Protein AF-A0AAU7AW78-F1 (afdb_monomer_lite)

pLDDT: mean 85.45, std 14.8, range [37.28, 98.5]

Organism: NCBI:txid2997339

Structure (mmCIF, N/CA/C/O backbone):
data_AF-A0AAU7AW78-F1
#
_entry.id   AF-A0AAU7AW78-F1
#
loop_
_atom_site.group_PDB
_atom_site.id
_atom_site.type_symbol
_atom_site.label_atom_id
_atom_site.label_alt_id
_atom_site.label_comp_id
_atom_site.label_asym_id
_atom_site.label_entity_id
_atom_site.label_seq_id
_atom_site.pdbx_PDB_ins_code
_atom_site.Cartn_x
_atom_site.Cartn_y
_atom_site.Cartn_z
_atom_site.occupancy
_atom_site.B_iso_or_equiv
_atom_site.auth_seq_id
_atom_site.auth_comp_id
_atom_site.auth_asym_id
_atom_site.auth_atom_id
_atom_site.pdbx_PDB_model_num
ATOM 1 N N . MET A 1 1 ? -7.452 -19.441 7.544 1.00 42.31 1 MET A N 1
ATOM 2 C CA . MET A 1 1 ? -8.080 -18.192 8.024 1.00 42.31 1 MET A CA 1
ATOM 3 C C . MET A 1 1 ? -9.048 -17.689 6.955 1.00 42.31 1 MET A C 1
ATOM 5 O O . MET A 1 1 ? -8.634 -17.527 5.812 1.00 42.31 1 MET A O 1
ATOM 9 N N . ASN A 1 2 ? -10.342 -17.595 7.279 1.00 48.91 2 ASN A N 1
ATOM 10 C CA . ASN A 1 2 ? -11.398 -17.171 6.352 1.00 48.91 2 ASN A CA 1
ATOM 11 C C . ASN A 1 2 ? -11.206 -15.697 5.980 1.00 48.91 2 ASN A C 1
ATOM 13 O O . ASN A 1 2 ? -11.026 -14.868 6.866 1.00 48.91 2 ASN A O 1
ATOM 17 N N . THR A 1 3 ? -11.246 -15.381 4.687 1.00 55.22 3 THR A N 1
ATOM 18 C CA . THR A 1 3 ? -11.257 -14.008 4.171 1.00 55.22 3 THR A CA 1
ATOM 19 C C . THR A 1 3 ? -12.354 -13.220 4.894 1.00 55.22 3 THR A C 1
ATOM 21 O O . THR A 1 3 ? -13.515 -13.640 4.868 1.00 55.22 3 THR A O 1
ATOM 24 N N . ASP A 1 4 ? -11.973 -12.137 5.579 1.00 63.66 4 ASP A N 1
ATOM 25 C CA . ASP A 1 4 ? -12.871 -11.286 6.368 1.00 63.66 4 ASP A CA 1
ATOM 26 C C . ASP A 1 4 ? -14.101 -10.871 5.535 1.00 63.66 4 ASP A C 1
ATOM 28 O O . ASP A 1 4 ? -13.994 -10.604 4.332 1.00 63.66 4 ASP A O 1
ATOM 32 N N . ARG A 1 5 ? -15.289 -10.832 6.154 1.00 69.12 5 ARG A N 1
ATOM 33 C CA . ARG A 1 5 ? -16.553 -10.459 5.494 1.00 69.12 5 ARG A CA 1
ATOM 34 C C . ARG A 1 5 ? -16.451 -9.104 4.784 1.00 69.12 5 ARG A C 1
ATOM 36 O O . ARG A 1 5 ? -17.052 -8.929 3.725 1.00 69.12 5 ARG A O 1
ATOM 43 N N . VAL A 1 6 ? -15.674 -8.172 5.332 1.00 66.44 6 VAL A N 1
ATOM 44 C CA . VAL A 1 6 ? -15.442 -6.845 4.751 1.00 66.44 6 VAL A CA 1
ATOM 45 C C . VAL A 1 6 ? -14.633 -6.937 3.453 1.00 66.44 6 VAL A C 1
ATOM 47 O O . VAL A 1 6 ? -14.939 -6.240 2.488 1.00 66.44 6 VAL A O 1
ATOM 50 N N . LEU A 1 7 ? -13.662 -7.849 3.384 1.00 70.19 7 LEU A N 1
ATOM 51 C CA . LEU A 1 7 ? -12.858 -8.080 2.180 1.00 70.19 7 LEU A CA 1
ATOM 52 C C . LEU A 1 7 ? -13.689 -8.717 1.072 1.00 70.19 7 LEU A C 1
ATOM 54 O O . LEU A 1 7 ? -13.556 -8.323 -0.080 1.00 70.19 7 LEU A O 1
ATOM 58 N N . ARG A 1 8 ? -14.595 -9.646 1.408 1.00 67.56 8 ARG A N 1
ATOM 59 C CA . ARG A 1 8 ? -15.506 -10.241 0.414 1.00 67.56 8 ARG A CA 1
ATOM 60 C C . ARG A 1 8 ? -16.315 -9.174 -0.317 1.00 67.56 8 ARG A C 1
ATOM 62 O O . ARG A 1 8 ? -16.344 -9.200 -1.536 1.00 67.56 8 ARG A O 1
ATOM 69 N N . ARG A 1 9 ? -16.888 -8.207 0.412 1.00 70.50 9 ARG A N 1
ATOM 70 C CA . ARG A 1 9 ? -17.647 -7.091 -0.183 1.00 70.50 9 ARG A CA 1
ATOM 71 C C . ARG A 1 9 ? -16.794 -6.237 -1.120 1.00 70.50 9 ARG A C 1
ATOM 73 O O . ARG A 1 9 ? -17.291 -5.760 -2.129 1.00 70.50 9 ARG A O 1
ATOM 80 N N . VAL A 1 10 ? -15.528 -6.013 -0.770 1.00 70.81 10 VAL A N 1
ATOM 81 C CA . VAL A 1 10 ? -14.621 -5.216 -1.604 1.00 70.81 10 VAL A CA 1
ATOM 82 C C . VAL A 1 10 ? -14.186 -5.973 -2.849 1.00 70.81 10 VAL A C 1
ATOM 84 O O . VAL A 1 10 ? -14.021 -5.342 -3.889 1.00 70.81 10 VAL A O 1
ATOM 87 N N . PHE A 1 11 ? -14.011 -7.291 -2.749 1.00 67.38 11 PHE A N 1
ATOM 88 C CA . PHE A 1 11 ? -13.514 -8.075 -3.863 1.00 67.38 11 PHE A CA 1
ATOM 89 C C . PHE A 1 11 ? -14.622 -8.583 -4.795 1.00 67.38 11 PHE A C 1
ATOM 91 O O . PHE A 1 11 ? -14.389 -8.437 -5.979 1.00 67.38 11 PHE A O 1
ATOM 98 N N . PHE A 1 12 ? -15.804 -9.070 -4.358 1.00 59.25 12 PHE A N 1
ATOM 99 C CA . PHE A 1 12 ? -16.929 -9.456 -5.255 1.00 59.25 12 PHE A CA 1
ATOM 100 C C . PHE A 1 12 ? -18.300 -9.626 -4.538 1.00 59.25 12 PHE A C 1
ATOM 102 O O . PHE A 1 12 ? -18.361 -10.203 -3.452 1.00 59.25 12 PHE A O 1
ATOM 109 N N . GLU A 1 13 ? -19.414 -9.250 -5.198 1.00 52.91 13 GLU A N 1
ATOM 110 C CA . GLU A 1 13 ? -20.807 -9.587 -4.795 1.00 52.91 13 GLU A CA 1
ATOM 111 C C . GLU A 1 13 ? -21.384 -10.861 -5.457 1.00 52.91 13 GLU A C 1
ATOM 113 O O . GLU A 1 13 ? -22.353 -11.421 -4.953 1.00 52.91 13 GLU A O 1
ATOM 118 N N . THR A 1 14 ? -20.755 -11.436 -6.488 1.00 49.97 14 THR A N 1
ATOM 119 C CA . THR A 1 14 ? -21.184 -12.723 -7.081 1.00 49.97 14 THR A CA 1
ATOM 120 C C . THR A 1 14 ? -19.977 -13.538 -7.543 1.00 49.97 14 THR A C 1
ATOM 122 O O . THR A 1 14 ? -19.326 -13.164 -8.508 1.00 49.97 14 THR A O 1
ATOM 125 N N . LYS A 1 15 ? -19.708 -14.647 -6.830 1.00 45.88 15 LYS A N 1
ATOM 126 C CA . LYS A 1 15 ? -18.571 -15.591 -6.944 1.00 45.88 15 LYS A CA 1
ATOM 127 C C . LYS A 1 15 ? -17.175 -14.929 -6.929 1.00 45.88 15 LYS A C 1
ATOM 129 O O . LYS A 1 15 ? -16.802 -14.267 -7.889 1.00 45.88 15 LYS A O 1
ATOM 134 N N . PRO A 1 16 ? -16.356 -15.137 -5.877 1.00 50.62 16 PRO A N 1
ATOM 135 C CA . PRO A 1 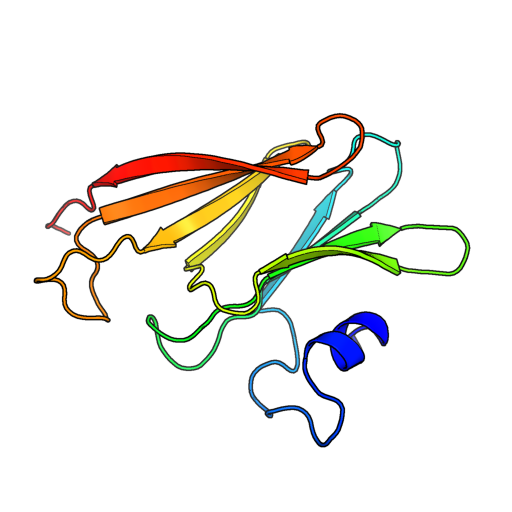16 ? -15.001 -14.598 -5.868 1.00 50.62 16 PRO A CA 1
ATOM 136 C C . PRO A 1 16 ? -14.223 -15.161 -7.058 1.00 50.62 16 PRO A C 1
ATOM 138 O O . PRO A 1 16 ? -14.287 -16.369 -7.301 1.00 50.62 16 PRO A O 1
ATOM 141 N N . SER A 1 17 ? -13.461 -14.327 -7.774 1.00 55.44 17 SER A N 1
ATOM 142 C CA . SER A 1 17 ? -12.408 -14.876 -8.624 1.00 55.44 17 SER A CA 1
ATOM 143 C C . SER A 1 17 ? -11.546 -15.780 -7.735 1.00 55.44 17 SER A C 1
ATOM 145 O O . SER A 1 17 ? -11.155 -15.399 -6.628 1.00 55.44 17 SER A O 1
ATOM 147 N N . ASN A 1 18 ? -11.294 -17.016 -8.172 1.00 62.28 18 ASN A N 1
ATOM 148 C CA . ASN A 1 18 ? -10.562 -18.023 -7.381 1.00 62.28 18 ASN A CA 1
ATOM 149 C C . ASN A 1 18 ? -9.169 -17.535 -6.935 1.00 62.28 18 ASN A C 1
ATOM 151 O O . ASN A 1 18 ? -8.555 -18.090 -6.028 1.00 62.28 18 ASN A O 1
ATOM 155 N N . VAL A 1 19 ? -8.707 -16.482 -7.597 1.00 67.88 19 VAL A N 1
ATOM 156 C CA . VAL A 1 19 ? -7.407 -15.850 -7.522 1.00 67.88 19 VAL A CA 1
ATOM 157 C C . VAL A 1 19 ? -7.167 -15.126 -6.190 1.00 67.88 19 VAL A C 1
ATOM 159 O O . VAL A 1 19 ? -6.153 -15.373 -5.548 1.00 67.88 19 VAL A O 1
ATOM 162 N N . TYR A 1 20 ? -8.090 -14.284 -5.710 1.00 74.56 20 TYR A N 1
ATOM 163 C CA . TYR A 1 20 ? -7.852 -13.424 -4.532 1.00 74.56 20 TYR A CA 1
ATOM 164 C C . TYR A 1 20 ? -8.447 -13.980 -3.231 1.00 74.56 20 TYR A C 1
ATOM 166 O O . TYR A 1 20 ? -8.964 -13.252 -2.381 1.00 74.56 20 TYR A O 1
ATOM 174 N N . ARG A 1 21 ? -8.413 -15.303 -3.049 1.00 71.81 21 ARG A N 1
ATOM 175 C CA . ARG A 1 21 ? -9.065 -15.950 -1.897 1.00 71.81 21 ARG A CA 1
ATOM 176 C C . ARG A 1 21 ? -8.345 -15.683 -0.572 1.00 71.81 21 ARG A C 1
ATOM 178 O O . ARG A 1 21 ? -8.988 -15.674 0.484 1.00 71.81 21 ARG A O 1
ATOM 185 N N . ARG A 1 22 ? -7.023 -15.515 -0.617 1.00 81.31 22 ARG A N 1
ATOM 186 C CA . ARG A 1 22 ? -6.154 -15.304 0.545 1.00 81.31 22 ARG A CA 1
ATOM 187 C C . ARG A 1 22 ? -5.105 -14.239 0.223 1.00 81.31 22 ARG A C 1
ATOM 189 O O . ARG A 1 22 ? -4.642 -14.206 -0.914 1.00 81.31 22 ARG A O 1
ATOM 196 N N . PRO A 1 23 ? -4.739 -13.393 1.196 1.00 88.88 23 PRO A N 1
ATOM 197 C CA . PRO A 1 23 ? -3.623 -12.481 1.014 1.00 88.88 23 PRO A CA 1
ATOM 198 C C . PRO A 1 23 ? -2.317 -13.276 0.884 1.00 88.88 23 PRO A C 1
ATOM 200 O O . PRO A 1 23 ? -2.144 -14.283 1.575 1.00 88.88 23 PRO A O 1
ATOM 203 N N . SER A 1 24 ? -1.412 -12.823 0.018 1.00 91.31 24 SER A N 1
ATOM 204 C CA . SER A 1 24 ? -0.033 -13.323 -0.038 1.00 91.31 24 SER A CA 1
ATOM 205 C C . SER A 1 24 ? 0.824 -12.714 1.073 1.00 91.31 24 SER A C 1
ATOM 207 O O . S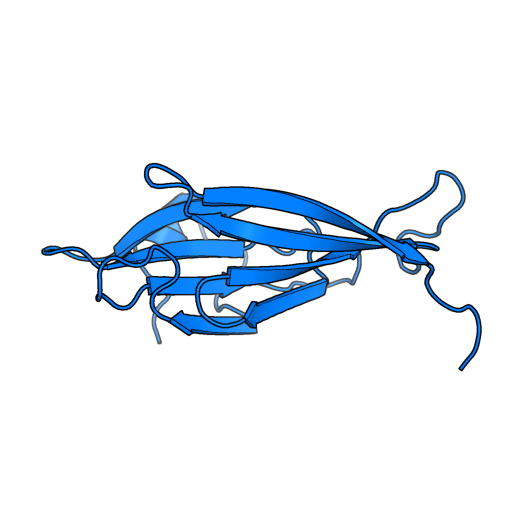ER A 1 24 ? 1.744 -13.361 1.562 1.00 91.31 24 SER A O 1
ATOM 209 N N . THR A 1 25 ? 0.471 -11.512 1.538 1.00 95.06 25 THR A N 1
ATOM 210 C CA . THR A 1 25 ? 1.097 -10.864 2.695 1.00 95.06 25 THR A CA 1
ATOM 211 C C . THR A 1 25 ? 0.033 -10.384 3.676 1.00 95.06 25 THR A C 1
ATOM 213 O O . THR A 1 25 ? -0.942 -9.741 3.285 1.00 95.06 25 THR A O 1
ATOM 216 N N . SER A 1 26 ? 0.231 -10.675 4.962 1.00 95.94 26 SER A N 1
ATOM 217 C CA . SER A 1 26 ? -0.610 -10.196 6.061 1.00 95.94 26 SER A CA 1
ATOM 218 C C . SER A 1 26 ? 0.276 -9.626 7.159 1.00 95.94 26 SER A C 1
ATOM 220 O O . SER A 1 26 ? 1.012 -10.371 7.798 1.00 95.94 26 SER A O 1
ATOM 222 N N . LEU A 1 27 ? 0.170 -8.323 7.396 1.00 97.56 27 LEU A N 1
AT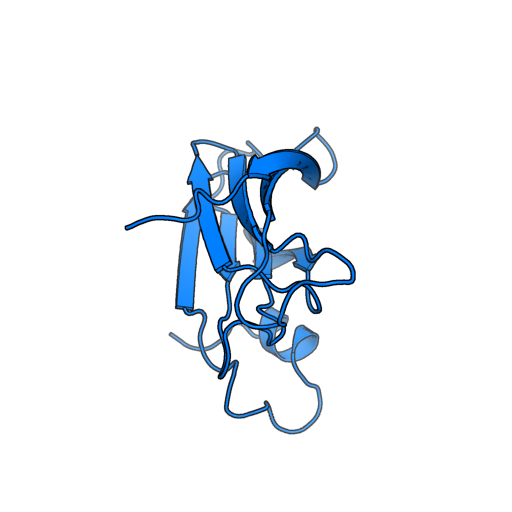OM 223 C CA . LEU A 1 27 ? 0.909 -7.601 8.426 1.00 97.56 27 LEU A CA 1
ATOM 224 C C . LEU A 1 27 ? -0.044 -7.184 9.543 1.00 97.56 27 LEU A C 1
ATOM 226 O O . LEU A 1 27 ? -1.189 -6.814 9.276 1.00 97.56 27 LEU A O 1
ATOM 230 N N . CYS A 1 28 ? 0.449 -7.213 10.775 1.00 96.38 28 CYS A N 1
ATOM 231 C CA . CYS A 1 28 ? -0.236 -6.690 11.951 1.00 96.38 28 CYS A CA 1
ATOM 232 C C . CYS A 1 28 ? 0.664 -5.635 12.599 1.00 96.38 28 CYS A C 1
ATOM 234 O O . CYS A 1 28 ? 1.862 -5.870 12.737 1.00 96.38 28 CYS A O 1
ATOM 236 N N . GLY A 1 29 ? 0.095 -4.506 13.006 1.00 95.69 29 GLY A N 1
ATOM 237 C CA . GLY A 1 29 ? 0.824 -3.398 13.628 1.00 95.69 29 GLY A CA 1
ATOM 238 C C . GLY A 1 29 ? -0.137 -2.289 14.035 1.00 95.69 29 GLY A C 1
ATOM 239 O O . GLY A 1 29 ? -1.304 -2.357 13.677 1.00 95.69 29 GLY A O 1
ATOM 240 N N . ASP A 1 30 ? 0.317 -1.300 14.794 1.00 96.56 30 ASP A N 1
ATOM 241 C CA . ASP A 1 30 ? -0.465 -0.090 15.086 1.00 96.56 30 ASP A CA 1
ATOM 242 C C . ASP A 1 30 ? -0.107 0.980 14.045 1.00 96.56 30 ASP A C 1
ATOM 244 O O . ASP A 1 30 ? 0.794 1.796 14.243 1.00 96.56 30 ASP A O 1
ATOM 248 N N . PHE A 1 31 ? -0.729 0.896 12.868 1.00 97.62 31 PHE A N 1
ATOM 249 C CA . PHE A 1 31 ? -0.364 1.733 11.721 1.00 97.62 31 PHE A CA 1
ATOM 250 C C . PHE A 1 31 ? -1.033 3.109 11.771 1.00 97.62 31 PHE A C 1
ATOM 252 O O . PHE A 1 31 ? -0.629 4.016 11.039 1.00 97.62 31 PHE A O 1
ATOM 259 N N . ASP A 1 32 ? -2.053 3.283 12.614 1.00 96.00 32 ASP A N 1
ATOM 260 C CA . ASP A 1 32 ? -2.661 4.586 12.867 1.00 96.00 32 ASP A CA 1
ATOM 261 C C . ASP A 1 32 ? -2.374 5.220 14.233 1.00 96.00 32 ASP A C 1
ATOM 263 O O . ASP A 1 32 ? -2.761 6.372 14.457 1.00 96.00 32 ASP A O 1
ATOM 267 N N . GLY A 1 33 ? -1.586 4.548 15.073 1.00 94.88 33 GLY A N 1
ATOM 268 C CA . GLY A 1 33 ? -1.036 5.085 16.315 1.00 94.88 33 GLY A CA 1
ATOM 269 C C . GLY A 1 33 ? -2.067 5.216 17.433 1.00 94.88 33 GLY A C 1
ATOM 270 O O . GLY A 1 33 ? -1.905 6.065 18.310 1.00 94.88 33 GLY A O 1
ATOM 271 N N . ASP A 1 34 ? -3.156 4.445 17.390 1.00 93.94 34 ASP A N 1
ATOM 272 C CA . ASP A 1 34 ? -4.231 4.502 18.388 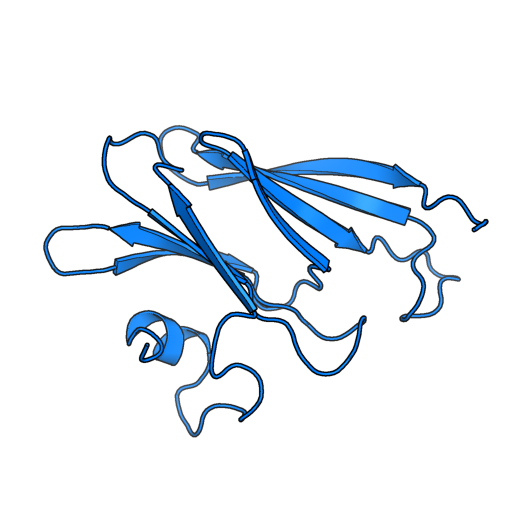1.00 93.94 34 ASP A CA 1
ATOM 273 C C . ASP A 1 34 ? -4.080 3.488 19.529 1.00 93.94 34 ASP A C 1
ATOM 275 O O . ASP A 1 34 ? -4.972 3.367 20.378 1.00 93.94 34 ASP A O 1
ATOM 279 N N . GLY A 1 35 ? -2.955 2.773 19.561 1.00 93.75 35 GLY A N 1
ATOM 280 C CA . GLY A 1 35 ? -2.644 1.738 20.536 1.00 93.75 35 GLY A CA 1
ATOM 281 C C . GLY A 1 35 ? -3.360 0.415 20.275 1.00 93.75 35 GLY A C 1
ATOM 282 O O . GLY A 1 35 ? -3.312 -0.475 21.128 1.00 93.75 35 GLY A O 1
ATOM 283 N N . ARG A 1 36 ? -4.055 0.253 19.142 1.00 93.69 36 ARG A N 1
ATOM 284 C CA . ARG A 1 36 ? -4.745 -0.986 18.765 1.00 93.69 36 ARG A CA 1
ATOM 285 C C . ARG A 1 36 ? -4.122 -1.586 17.516 1.00 93.69 36 ARG A C 1
ATOM 287 O O . ARG A 1 36 ? -3.571 -0.916 16.659 1.00 93.69 36 ARG A O 1
ATOM 294 N N . THR A 1 37 ? -4.230 -2.905 17.409 1.00 94.31 37 THR A N 1
ATOM 295 C CA . THR A 1 37 ? -3.714 -3.618 16.243 1.00 94.31 37 THR A CA 1
ATOM 296 C C . THR A 1 37 ? -4.585 -3.373 15.011 1.00 94.31 37 THR A C 1
ATOM 298 O O . THR A 1 37 ? -5.765 -3.735 14.980 1.00 94.31 37 THR A O 1
ATOM 301 N N . ASP A 1 38 ? -3.946 -2.873 13.966 1.00 96.50 38 ASP A N 1
ATOM 302 C CA . ASP A 1 38 ? -4.403 -2.832 12.587 1.00 96.50 38 ASP A CA 1
ATOM 303 C C . ASP A 1 38 ? -3.906 -4.044 11.795 1.00 96.50 38 ASP A C 1
ATOM 305 O O . ASP A 1 38 ? -3.024 -4.802 12.214 1.00 96.50 38 ASP A O 1
ATOM 309 N N . ARG A 1 39 ? -4.477 -4.228 10.604 1.00 96.62 39 ARG A N 1
ATOM 310 C CA . ARG A 1 39 ? -4.028 -5.223 9.629 1.00 96.62 39 ARG A CA 1
ATOM 311 C C . ARG A 1 39 ? -3.783 -4.591 8.278 1.00 96.62 39 ARG A C 1
ATOM 313 O O . ARG A 1 39 ? -4.640 -3.868 7.783 1.00 96.62 39 ARG A O 1
ATOM 320 N N . ALA A 1 40 ? -2.686 -4.958 7.632 1.00 97.44 40 ALA A N 1
ATOM 321 C CA . ALA A 1 40 ? -2.445 -4.645 6.231 1.00 97.44 40 ALA A CA 1
ATOM 322 C C . ALA A 1 40 ? -2.375 -5.941 5.426 1.00 97.44 40 ALA A C 1
ATOM 324 O O . ALA A 1 40 ? -1.638 -6.862 5.777 1.00 97.44 40 ALA A O 1
ATOM 325 N N . LEU A 1 41 ? -3.182 -6.038 4.375 1.00 95.12 41 LEU A N 1
ATOM 326 C CA . LEU A 1 41 ? -3.318 -7.251 3.576 1.00 95.12 41 LEU A CA 1
ATOM 327 C C . LEU A 1 41 ? -3.003 -6.933 2.126 1.00 95.12 41 LEU A C 1
ATOM 329 O O . LEU A 1 41 ? -3.597 -6.012 1.571 1.00 95.12 41 LEU A O 1
ATOM 333 N N . HIS A 1 42 ? -2.134 -7.725 1.515 1.00 94.19 42 HIS A N 1
ATOM 334 C CA . HIS A 1 42 ? -1.771 -7.628 0.107 1.00 94.19 42 HIS A CA 1
ATOM 335 C C . HIS A 1 42 ? -2.056 -8.953 -0.596 1.00 94.19 42 HIS A C 1
ATOM 337 O O . HIS A 1 42 ? -1.833 -10.032 -0.044 1.00 94.19 42 HIS A O 1
ATOM 343 N N . PHE A 1 43 ? -2.603 -8.857 -1.800 1.00 90.38 43 PHE A N 1
ATOM 344 C CA . PHE A 1 43 ? -3.082 -9.968 -2.599 1.00 90.38 43 PHE A CA 1
ATOM 345 C C . PHE A 1 43 ? -2.350 -9.956 -3.931 1.00 90.38 43 PHE A C 1
ATOM 347 O O . PHE A 1 43 ? -2.564 -9.067 -4.746 1.00 90.38 43 PHE A O 1
ATOM 354 N N . GLN A 1 44 ? -1.521 -10.963 -4.171 1.00 86.88 44 GLN A N 1
ATOM 355 C CA . GLN A 1 44 ? -0.869 -11.150 -5.463 1.00 86.88 44 GLN A CA 1
ATOM 356 C C . GLN A 1 44 ? -1.631 -12.163 -6.312 1.00 86.88 44 GLN A C 1
ATOM 358 O O . GLN A 1 44 ? -2.274 -13.080 -5.801 1.00 86.88 44 GLN A O 1
ATOM 363 N N . CYS A 1 45 ? -1.554 -11.986 -7.625 1.00 78.50 45 CYS A N 1
ATOM 364 C CA . CYS A 1 45 ? -2.175 -12.850 -8.619 1.00 78.50 45 CYS A CA 1
ATOM 365 C C . CYS A 1 45 ? -1.211 -13.091 -9.765 1.00 78.50 45 CYS A C 1
ATOM 367 O O . CYS A 1 45 ? -0.471 -12.193 -10.139 1.00 78.50 45 CYS A O 1
ATOM 369 N N . CYS A 1 46 ? -1.321 -14.294 -10.324 1.00 81.06 46 CYS A N 1
ATOM 370 C CA . CYS A 1 46 ? -1.158 -14.682 -11.725 1.00 81.06 46 CYS A CA 1
ATOM 371 C C . CYS A 1 46 ? 0.086 -14.202 -12.482 1.00 81.06 46 CYS A C 1
ATOM 373 O O . CYS A 1 46 ? 0.844 -15.038 -12.963 1.00 81.06 46 CYS A O 1
ATOM 375 N N . THR A 1 47 ? 0.284 -12.894 -12.638 1.00 82.75 47 THR A N 1
ATOM 376 C CA . THR A 1 47 ? 1.399 -12.316 -13.391 1.00 82.75 47 THR A CA 1
ATOM 377 C C . THR A 1 47 ? 1.960 -11.088 -12.686 1.00 82.75 47 THR A C 1
ATOM 379 O O . THR A 1 47 ? 1.264 -10.396 -11.946 1.00 82.75 47 THR A O 1
ATOM 382 N N . VAL A 1 48 ? 3.216 -10.763 -12.990 1.00 81.56 48 VAL A N 1
ATOM 383 C CA . VAL A 1 48 ? 3.904 -9.579 -12.454 1.00 81.56 48 VAL A CA 1
ATOM 384 C C . VAL A 1 48 ? 3.224 -8.256 -12.827 1.00 81.56 48 VAL A C 1
ATOM 386 O O . VAL A 1 48 ? 3.359 -7.282 -12.107 1.00 81.56 48 VAL A O 1
ATOM 389 N N . SER A 1 49 ? 2.448 -8.207 -13.909 1.00 83.94 49 SER A N 1
ATOM 390 C CA . SER A 1 49 ? 1.709 -7.011 -14.334 1.00 83.94 49 SER A CA 1
ATOM 391 C C . SER A 1 49 ? 0.249 -6.990 -13.886 1.00 83.94 49 SER A C 1
ATOM 393 O O . SER A 1 49 ? -0.445 -5.997 -14.103 1.00 83.94 49 SER A O 1
ATOM 395 N N . SER A 1 50 ? -0.242 -8.073 -13.276 1.00 86.25 50 SER A N 1
ATOM 396 C CA . SER A 1 50 ? -1.617 -8.130 -12.788 1.00 86.25 50 SER A CA 1
ATOM 397 C C . SER A 1 50 ? -1.825 -7.108 -11.666 1.00 86.25 50 SER A C 1
ATOM 399 O O . SER A 1 50 ? -0.889 -6.810 -10.915 1.00 86.25 50 SER A O 1
ATOM 401 N N . PRO A 1 51 ? -3.050 -6.583 -11.490 1.00 87.44 51 PRO A N 1
ATOM 402 C CA . PRO A 1 51 ? -3.395 -5.886 -10.263 1.00 87.44 51 PRO A CA 1
ATOM 403 C C . PRO A 1 51 ? -3.063 -6.762 -9.051 1.00 87.44 51 PRO A C 1
ATOM 405 O O . PRO A 1 51 ? -3.406 -7.952 -9.012 1.00 87.44 51 PRO A O 1
ATOM 408 N N . ALA A 1 52 ? -2.418 -6.164 -8.055 1.00 90.06 52 ALA A N 1
ATOM 409 C CA . ALA A 1 52 ? -2.106 -6.795 -6.783 1.00 90.06 52 ALA A CA 1
ATOM 410 C C . ALA A 1 52 ? -2.731 -5.954 -5.659 1.00 90.06 52 ALA A C 1
ATOM 412 O O . ALA A 1 52 ? -2.083 -5.074 -5.083 1.00 90.06 52 ALA A O 1
ATOM 413 N N . PRO A 1 53 ? -4.037 -6.149 -5.392 1.00 90.50 53 PRO A N 1
ATOM 414 C CA . PRO A 1 53 ? -4.761 -5.318 -4.451 1.00 90.50 53 PRO A CA 1
ATOM 415 C C . PRO A 1 53 ? -4.155 -5.352 -3.055 1.00 90.50 53 PRO A C 1
ATOM 417 O O . PRO A 1 53 ? -3.705 -6.396 -2.582 1.00 90.50 53 PRO A O 1
ATOM 420 N N . TRP A 1 54 ? -4.259 -4.246 -2.329 1.00 93.31 54 TRP A N 1
ATOM 421 C CA . TRP A 1 54 ? -3.957 -4.225 -0.906 1.00 93.31 54 TRP A CA 1
ATOM 422 C C . TRP A 1 54 ? -4.837 -3.250 -0.132 1.00 93.31 54 TRP A C 1
ATOM 424 O O . TRP A 1 54 ? -5.414 -2.302 -0.674 1.00 93.31 54 TRP A O 1
ATOM 434 N N . VAL A 1 55 ? -4.989 -3.520 1.160 1.00 95.25 55 VAL A N 1
ATOM 435 C CA . VAL A 1 55 ? -5.898 -2.799 2.055 1.00 95.25 55 VAL A CA 1
ATOM 436 C C . VAL A 1 55 ? -5.307 -2.666 3.450 1.00 95.25 55 VAL A C 1
ATOM 438 O O . VAL A 1 55 ? -4.525 -3.513 3.877 1.00 95.25 55 VAL A O 1
ATOM 441 N N . VAL A 1 56 ? -5.754 -1.642 4.178 1.00 96.75 56 VAL A N 1
ATOM 442 C CA . VAL A 1 56 ? -5.530 -1.501 5.622 1.00 96.75 56 VAL A CA 1
ATOM 443 C C . VAL A 1 56 ? -6.873 -1.575 6.334 1.00 96.75 56 VAL A C 1
ATOM 445 O O . VAL A 1 56 ? -7.830 -0.888 5.956 1.00 96.75 56 VAL A O 1
ATOM 448 N N . LEU A 1 57 ? -6.946 -2.424 7.354 1.00 95.75 57 LEU A N 1
ATOM 449 C CA . LEU A 1 57 ? -8.093 -2.594 8.225 1.00 95.75 57 LEU A CA 1
ATOM 450 C C . LEU A 1 57 ? -7.754 -2.113 9.630 1.00 95.75 57 LEU A C 1
ATOM 452 O O . LEU A 1 57 ? -6.782 -2.581 10.215 1.00 95.75 57 LEU A O 1
ATOM 456 N N . ARG A 1 58 ? -8.622 -1.273 10.191 1.00 94.06 58 ARG A N 1
ATOM 457 C CA . ARG A 1 58 ? -8.552 -0.845 11.586 1.00 94.06 58 ARG A CA 1
ATOM 458 C C . ARG A 1 58 ? -9.446 -1.694 12.473 1.00 94.06 58 ARG A C 1
ATOM 460 O O . ARG A 1 58 ? -10.615 -1.925 12.128 1.00 94.06 58 ARG A O 1
ATOM 467 N N . GLY A 1 59 ? -8.918 -2.128 13.613 1.00 89.38 59 GLY A N 1
ATOM 468 C CA . GLY A 1 59 ? -9.666 -2.862 14.633 1.00 89.38 59 GLY A CA 1
ATOM 469 C C . GLY A 1 59 ? -10.549 -1.934 15.475 1.00 89.38 59 GLY A C 1
ATOM 470 O O . GLY A 1 59 ? -10.076 -0.981 16.093 1.00 89.38 59 GLY A O 1
ATOM 471 N N . ARG A 1 60 ? -11.860 -2.190 15.538 1.00 83.88 60 ARG A N 1
ATOM 472 C CA . ARG A 1 60 ? -12.807 -1.451 16.394 1.00 83.88 60 ARG A CA 1
ATOM 473 C C . ARG A 1 60 ? -13.687 -2.414 17.194 1.00 83.88 60 ARG A C 1
ATOM 475 O O . ARG A 1 60 ? -13.807 -3.591 16.861 1.00 83.88 60 ARG A O 1
ATOM 482 N N . ALA A 1 61 ? -14.342 -1.898 18.238 1.00 79.00 61 ALA A N 1
ATOM 483 C CA . ALA A 1 61 ? -15.404 -2.633 18.919 1.00 79.00 61 ALA A CA 1
ATOM 484 C C . ALA A 1 61 ? -16.504 -2.956 17.890 1.00 79.00 61 ALA A C 1
ATOM 486 O O . ALA A 1 61 ? -17.084 -2.047 17.298 1.00 79.00 61 ALA A O 1
ATOM 487 N N . GLY A 1 62 ? -16.708 -4.243 17.606 1.00 79.88 62 GLY A N 1
ATOM 488 C CA . GLY A 1 62 ? -17.619 -4.716 16.557 1.00 79.88 62 GLY A CA 1
ATOM 489 C C . GLY A 1 62 ? -16.953 -5.204 15.263 1.00 79.88 62 GLY A C 1
ATOM 490 O O . GLY A 1 62 ? -17.663 -5.663 14.372 1.00 79.88 62 GLY A O 1
ATOM 491 N N . GLY A 1 63 ? -15.619 -5.160 15.150 1.00 87.62 63 GLY A N 1
ATOM 492 C CA . GLY A 1 63 ? -14.868 -5.827 14.081 1.00 87.62 63 GLY A CA 1
ATOM 493 C C . GLY A 1 63 ? -13.908 -4.923 13.308 1.00 87.62 63 GLY A C 1
ATOM 494 O O . GLY A 1 63 ? -13.489 -3.864 13.775 1.00 87.62 63 GLY A O 1
ATOM 495 N N . TRP A 1 64 ? -13.543 -5.371 12.109 1.00 90.44 64 TRP A N 1
ATOM 496 C CA . TRP A 1 64 ? -12.588 -4.695 11.235 1.00 90.44 64 TRP A CA 1
ATOM 497 C C . TRP A 1 64 ? -13.283 -3.699 10.305 1.00 90.44 64 TRP A C 1
ATOM 499 O O . TRP A 1 64 ? -14.365 -3.968 9.784 1.00 90.44 64 TRP A O 1
ATOM 509 N N . LYS A 1 65 ? -12.649 -2.553 10.049 1.00 91.12 65 LYS A N 1
ATOM 510 C CA . LYS A 1 65 ? -13.090 -1.591 9.027 1.00 91.12 65 LYS A CA 1
ATOM 511 C C . LYS A 1 65 ? -11.959 -1.302 8.057 1.00 91.12 65 LYS A C 1
ATOM 513 O O . LYS A 1 65 ? -10.862 -0.988 8.496 1.00 91.12 65 LYS A O 1
ATOM 518 N N . ILE A 1 66 ? -12.232 -1.348 6.754 1.00 92.38 66 ILE A N 1
ATOM 519 C CA . ILE A 1 66 ? -11.263 -0.891 5.752 1.00 92.38 66 ILE A CA 1
ATOM 520 C C . ILE A 1 66 ? -11.153 0.629 5.848 1.00 92.38 66 ILE A C 1
ATOM 522 O O . ILE A 1 66 ? -12.136 1.339 5.643 1.00 92.38 66 ILE A O 1
ATOM 526 N N . VAL A 1 67 ? -9.952 1.104 6.150 1.00 94.56 67 VAL A N 1
ATOM 527 C CA . VAL A 1 67 ? -9.615 2.529 6.286 1.00 94.56 67 VAL A CA 1
ATOM 528 C C . VAL A 1 67 ? -8.698 3.014 5.163 1.00 94.56 67 VAL A C 1
ATOM 530 O O . VAL A 1 67 ? -8.540 4.215 4.966 1.00 94.56 67 VAL A O 1
ATOM 533 N N . TYR A 1 68 ? -8.143 2.086 4.381 1.00 95.94 68 TYR A N 1
ATOM 534 C CA . TYR A 1 68 ? -7.387 2.369 3.166 1.00 95.94 68 TYR A CA 1
ATOM 535 C C . TYR A 1 68 ? -7.489 1.196 2.182 1.00 95.94 68 TYR A C 1
ATOM 537 O O . TYR A 1 68 ? -7.521 0.040 2.606 1.00 95.94 68 TYR A O 1
ATOM 545 N N . LYS A 1 69 ? -7.533 1.468 0.871 1.00 93.69 69 LYS A N 1
ATOM 546 C CA . LYS A 1 69 ? -7.538 0.427 -0.169 1.00 93.69 69 LYS A CA 1
ATOM 547 C C . LYS A 1 69 ? -6.912 0.897 -1.479 1.00 93.69 69 LYS A C 1
ATOM 549 O O . LYS A 1 69 ? -7.154 2.025 -1.905 1.00 93.69 69 LYS A O 1
ATOM 554 N N . ARG A 1 70 ? -6.209 -0.009 -2.157 1.00 92.88 70 ARG A N 1
ATOM 555 C CA . ARG A 1 70 ? -5.807 0.080 -3.568 1.00 92.88 70 ARG A CA 1
ATOM 556 C C . ARG A 1 70 ? -6.175 -1.228 -4.244 1.00 92.88 70 ARG A C 1
ATOM 558 O O . ARG A 1 70 ? -5.696 -2.279 -3.847 1.00 92.88 70 ARG A O 1
ATOM 565 N N . LEU A 1 71 ? -7.079 -1.165 -5.217 1.00 87.44 71 LEU A N 1
ATOM 566 C CA . LEU A 1 71 ? -7.655 -2.367 -5.834 1.00 87.44 71 LEU A CA 1
ATOM 567 C C . LEU A 1 71 ? -7.136 -2.631 -7.247 1.00 87.44 71 LEU A C 1
ATOM 569 O O . LEU A 1 71 ? -7.245 -3.751 -7.728 1.00 87.44 71 LEU A O 1
ATOM 573 N N . SER A 1 72 ? -6.576 -1.610 -7.891 1.00 85.81 72 SER A N 1
ATOM 574 C CA . SER A 1 72 ? -6.146 -1.672 -9.291 1.00 85.81 72 SER A CA 1
ATOM 575 C C . SER A 1 72 ? -4.643 -1.466 -9.460 1.00 85.81 72 SER A C 1
ATOM 577 O O . SER A 1 72 ? -4.147 -1.510 -10.580 1.00 85.81 72 SER A O 1
ATOM 579 N N . ASP A 1 73 ? -3.923 -1.202 -8.370 1.00 86.31 73 ASP A N 1
ATOM 580 C CA . ASP A 1 73 ? -2.479 -1.005 -8.409 1.00 86.31 73 ASP A CA 1
ATOM 581 C C . ASP A 1 73 ? -1.791 -2.357 -8.585 1.00 86.31 73 ASP A C 1
ATOM 583 O O . ASP A 1 73 ? -2.188 -3.350 -7.975 1.00 86.31 73 ASP A O 1
ATOM 587 N N . THR A 1 74 ? -0.729 -2.383 -9.382 1.00 89.94 74 THR A N 1
ATOM 588 C CA . THR A 1 74 ? 0.275 -3.436 -9.279 1.00 89.94 74 THR A CA 1
ATOM 589 C C . THR A 1 74 ? 1.200 -3.063 -8.128 1.00 89.94 74 THR A C 1
ATOM 591 O O . THR A 1 74 ? 1.844 -2.015 -8.148 1.00 89.94 74 THR A O 1
ATOM 594 N N . THR A 1 75 ? 1.253 -3.914 -7.115 1.00 93.06 75 THR A N 1
ATOM 595 C CA . THR A 1 75 ? 2.140 -3.776 -5.964 1.00 93.06 75 THR A CA 1
ATOM 596 C C . THR A 1 75 ? 2.986 -5.041 -5.886 1.00 93.06 75 THR A C 1
ATOM 598 O O . THR A 1 75 ? 2.476 -6.155 -5.825 1.00 93.06 75 THR A O 1
ATOM 601 N N . PHE A 1 76 ? 4.305 -4.892 -5.963 1.00 92.81 76 PHE A N 1
ATOM 602 C CA . PHE A 1 76 ? 5.219 -6.033 -5.900 1.00 92.81 76 PHE A CA 1
ATOM 603 C C . PHE A 1 76 ? 5.426 -6.482 -4.463 1.00 92.81 76 PHE A C 1
ATOM 605 O O . PHE A 1 76 ? 5.508 -7.679 -4.193 1.00 92.81 76 PHE A O 1
ATOM 612 N N . ARG A 1 77 ? 5.469 -5.528 -3.531 1.00 94.75 77 ARG A N 1
ATOM 613 C CA . ARG A 1 77 ? 5.715 -5.803 -2.119 1.00 94.75 77 ARG A CA 1
ATOM 614 C C . ARG A 1 77 ? 4.947 -4.844 -1.222 1.00 94.75 77 ARG A C 1
ATOM 616 O O . ARG A 1 77 ? 4.799 -3.675 -1.571 1.00 94.75 77 ARG A O 1
ATOM 623 N N . LEU A 1 78 ? 4.495 -5.357 -0.079 1.00 97.69 78 LEU A N 1
ATOM 624 C CA . LEU A 1 78 ? 3.949 -4.595 1.040 1.00 97.69 78 LEU A CA 1
ATOM 625 C C . LEU A 1 78 ? 4.698 -5.013 2.309 1.00 97.69 78 LEU A C 1
ATOM 627 O O . LEU A 1 78 ? 4.717 -6.194 2.649 1.00 97.69 78 LEU A O 1
ATOM 631 N N . GLU A 1 79 ? 5.279 -4.047 3.002 1.00 98.06 79 GLU A N 1
ATOM 632 C CA . GLU A 1 79 ? 6.094 -4.220 4.204 1.00 98.06 79 GLU A CA 1
ATOM 633 C C . GLU A 1 79 ? 5.621 -3.270 5.306 1.00 98.06 79 GLU A C 1
ATOM 635 O O . GLU A 1 79 ? 4.988 -2.248 5.035 1.00 98.06 79 GLU A O 1
ATOM 640 N N . GLY A 1 80 ? 5.903 -3.627 6.558 1.00 97.00 80 GLY A N 1
ATOM 641 C CA . GLY A 1 80 ? 5.679 -2.763 7.715 1.00 97.00 80 GLY A CA 1
ATOM 642 C C . GLY A 1 80 ? 6.997 -2.152 8.174 1.00 97.00 80 GLY A C 1
ATOM 643 O O . GLY A 1 80 ? 8.003 -2.854 8.225 1.00 97.00 80 GLY A O 1
ATOM 644 N N . ASP A 1 81 ? 6.967 -0.872 8.527 1.00 96.38 81 ASP A N 1
ATOM 645 C CA . ASP A 1 81 ? 8.096 -0.125 9.084 1.00 96.38 81 ASP A CA 1
ATOM 646 C C . ASP A 1 81 ? 7.594 0.734 10.254 1.00 96.38 81 ASP A C 1
ATOM 648 O O . ASP A 1 81 ? 7.112 1.856 10.079 1.00 96.38 81 ASP A O 1
ATOM 652 N N . GLY A 1 82 ? 7.599 0.153 11.457 1.00 94.62 82 GLY A N 1
ATOM 653 C CA . GLY A 1 82 ? 6.989 0.765 12.637 1.00 94.62 82 GLY A CA 1
ATOM 654 C C . GLY A 1 82 ? 5.499 1.056 12.422 1.00 94.62 82 GLY A C 1
ATOM 655 O O . GLY A 1 82 ? 4.700 0.142 12.223 1.00 94.62 82 GLY A O 1
ATOM 656 N N . THR A 1 83 ? 5.132 2.338 12.458 1.00 96.19 83 THR A N 1
ATOM 657 C CA . THR A 1 83 ? 3.762 2.825 12.210 1.00 96.19 83 THR A CA 1
ATOM 658 C C . THR A 1 83 ? 3.475 3.094 10.727 1.00 96.19 83 THR A C 1
ATOM 660 O O . THR A 1 83 ? 2.379 3.524 10.367 1.00 96.19 83 THR A O 1
ATOM 663 N N . HIS A 1 84 ? 4.438 2.843 9.840 1.00 97.75 84 HIS A N 1
ATOM 664 C CA . HIS A 1 84 ? 4.302 3.026 8.401 1.00 97.75 84 HIS A CA 1
ATOM 665 C C . HIS A 1 84 ? 4.097 1.700 7.671 1.00 97.75 84 HIS A C 1
ATOM 667 O O . HIS A 1 84 ? 4.515 0.630 8.117 1.00 97.75 84 HIS A O 1
ATOM 673 N N . LEU A 1 85 ? 3.490 1.792 6.488 1.00 98.50 85 LEU A N 1
ATOM 674 C CA . LEU A 1 85 ? 3.483 0.711 5.507 1.00 98.50 85 LEU A CA 1
ATOM 675 C C . LEU A 1 85 ? 4.258 1.150 4.273 1.00 98.50 85 LEU A C 1
ATOM 677 O O . LEU A 1 85 ? 4.008 2.224 3.722 1.00 98.50 85 LEU A O 1
ATOM 681 N N . VAL A 1 86 ? 5.173 0.305 3.825 1.00 98.19 86 VAL A N 1
ATOM 682 C CA . VAL A 1 86 ? 6.030 0.552 2.668 1.00 98.19 86 VAL A CA 1
ATOM 683 C C . VAL A 1 86 ? 5.603 -0.367 1.536 1.00 98.19 86 VAL A C 1
ATOM 685 O O . VAL A 1 86 ? 5.261 -1.529 1.736 1.00 98.19 86 VAL A O 1
ATOM 688 N N . THR A 1 87 ? 5.575 0.172 0.326 1.00 97.44 87 THR A N 1
ATOM 689 C CA . THR A 1 87 ? 5.179 -0.553 -0.878 1.00 97.44 87 THR A CA 1
ATOM 690 C C . THR A 1 87 ? 6.230 -0.386 -1.951 1.00 97.44 87 THR A C 1
ATOM 692 O O . THR A 1 87 ? 6.670 0.731 -2.201 1.00 97.44 87 THR A O 1
ATOM 695 N N . THR A 1 88 ? 6.576 -1.475 -2.624 1.00 95.88 88 THR A N 1
ATOM 696 C CA . THR A 1 88 ? 7.370 -1.430 -3.855 1.00 95.88 88 THR A CA 1
ATOM 697 C C . THR A 1 88 ? 6.433 -1.626 -5.035 1.00 95.88 88 THR A C 1
ATOM 699 O O . THR A 1 88 ? 5.697 -2.615 -5.080 1.00 95.88 88 THR A O 1
ATOM 702 N N . GLU A 1 89 ? 6.429 -0.694 -5.986 1.00 94.25 89 GLU A N 1
ATOM 703 C CA . GLU A 1 89 ? 5.541 -0.739 -7.150 1.00 94.25 89 GLU A CA 1
ATOM 704 C C . GLU A 1 89 ? 6.277 -0.428 -8.452 1.00 94.25 89 GLU A C 1
ATOM 706 O O . GLU A 1 89 ? 7.189 0.400 -8.450 1.00 94.25 89 GLU A O 1
ATOM 711 N N . PRO A 1 90 ? 5.851 -1.013 -9.582 1.00 93.00 90 PRO A N 1
ATOM 712 C CA . PRO A 1 90 ? 6.381 -0.648 -10.879 1.00 93.00 90 PRO A CA 1
ATOM 713 C C . PRO A 1 90 ? 6.010 0.792 -11.253 1.00 93.00 90 PRO A C 1
ATOM 715 O O . PRO A 1 90 ? 4.892 1.268 -11.021 1.00 93.00 90 PRO A O 1
ATOM 718 N N . LYS A 1 91 ? 6.938 1.472 -11.921 1.00 91.94 91 LYS A N 1
ATOM 719 C CA . LYS A 1 91 ? 6.718 2.740 -12.616 1.00 91.94 91 LYS A CA 1
ATOM 720 C C . LYS A 1 91 ? 7.108 2.561 -14.085 1.00 91.94 91 LYS A C 1
ATOM 722 O O . LYS A 1 91 ? 8.187 2.974 -14.497 1.00 91.94 91 LYS A O 1
ATOM 727 N N . TYR A 1 92 ? 6.190 1.995 -14.866 1.00 88.19 92 TYR A N 1
ATOM 728 C CA . TYR A 1 92 ? 6.415 1.762 -16.291 1.00 88.19 92 TYR A CA 1
ATOM 729 C C . TYR A 1 92 ? 6.656 3.069 -17.057 1.00 88.19 92 TYR A C 1
ATOM 731 O O . TYR A 1 92 ? 5.885 4.032 -16.959 1.00 88.19 92 TYR A O 1
ATOM 739 N N . SER A 1 93 ? 7.732 3.096 -17.834 1.00 88.38 93 SER A N 1
ATOM 740 C CA . SER A 1 93 ? 7.906 4.015 -18.951 1.00 88.38 93 SER A CA 1
ATOM 741 C C . SER A 1 93 ? 7.056 3.571 -20.152 1.00 88.38 93 SER A C 1
ATOM 743 O O . SER A 1 93 ? 6.468 2.491 -20.157 1.00 88.38 93 SER A O 1
ATOM 745 N N . ARG A 1 94 ? 6.987 4.402 -21.200 1.00 88.88 94 ARG A N 1
ATOM 746 C CA . ARG A 1 94 ? 6.279 4.034 -22.440 1.00 88.88 94 ARG A CA 1
ATOM 747 C C . ARG A 1 94 ? 6.953 2.889 -23.202 1.00 88.88 94 ARG A C 1
ATOM 749 O O . ARG A 1 94 ? 6.292 2.267 -24.024 1.00 88.88 94 ARG A O 1
ATOM 756 N N . THR A 1 95 ? 8.241 2.658 -22.967 1.00 91.19 95 THR A N 1
ATOM 757 C CA . THR A 1 95 ? 9.044 1.641 -23.659 1.00 91.19 95 THR A CA 1
ATOM 758 C C . THR A 1 95 ? 9.235 0.378 -22.829 1.00 91.19 95 THR A C 1
ATOM 760 O O . THR A 1 95 ? 9.807 -0.584 -23.329 1.00 91.19 95 THR A O 1
ATOM 763 N N . ASP A 1 96 ? 8.766 0.362 -21.581 1.00 87.81 96 ASP A N 1
ATOM 764 C CA . ASP A 1 96 ? 8.932 -0.798 -20.714 1.00 87.81 96 ASP A CA 1
ATOM 765 C C . ASP A 1 96 ? 8.012 -1.934 -21.159 1.00 87.81 96 ASP A C 1
ATOM 767 O O . ASP A 1 96 ? 6.812 -1.746 -21.388 1.00 87.81 96 ASP A O 1
ATOM 771 N N . ALA A 1 97 ? 8.555 -3.148 -21.188 1.00 86.12 97 ALA A N 1
ATOM 772 C CA . ALA A 1 97 ? 7.717 -4.332 -21.193 1.00 86.12 97 ALA A CA 1
ATOM 773 C C . ALA A 1 97 ? 6.942 -4.408 -19.868 1.00 86.12 97 ALA A C 1
ATOM 775 O O . ALA A 1 97 ? 7.480 -4.131 -18.797 1.00 86.12 97 ALA A O 1
ATOM 776 N N . LEU A 1 98 ? 5.689 -4.868 -19.914 1.00 83.31 98 LEU A N 1
ATOM 777 C CA . LEU A 1 98 ? 4.846 -5.000 -18.717 1.00 83.31 98 LEU A CA 1
ATOM 778 C C . LEU A 1 98 ? 5.425 -5.957 -17.660 1.00 83.31 98 LEU A C 1
ATOM 780 O O . LEU A 1 98 ? 4.965 -5.951 -16.528 1.00 83.31 98 LEU A O 1
ATOM 784 N N . CYS A 1 99 ? 6.396 -6.802 -18.010 1.00 83.12 99 CYS A N 1
ATOM 785 C CA . CYS A 1 99 ? 7.082 -7.655 -17.041 1.00 83.12 99 CYS A CA 1
ATOM 786 C C . CYS A 1 99 ? 8.157 -6.930 -16.232 1.00 83.12 99 CYS A C 1
ATOM 788 O O . CYS A 1 99 ? 8.552 -7.404 -15.170 1.00 83.12 99 CYS A O 1
ATOM 790 N N . CYS A 1 100 ? 8.681 -5.846 -16.793 1.00 85.50 100 CYS A N 1
ATOM 791 C CA . CYS A 1 100 ? 10.055 -5.435 -16.586 1.00 85.50 100 CYS A CA 1
ATOM 792 C C . CYS A 1 100 ? 10.105 -3.899 -16.587 1.00 85.50 100 CYS A C 1
ATOM 794 O O . CYS A 1 100 ? 10.529 -3.290 -17.571 1.00 85.50 100 CYS A O 1
ATOM 796 N N . PRO A 1 101 ? 9.568 -3.255 -15.534 1.00 90.25 101 PRO A N 1
ATOM 797 C CA . PRO A 1 101 ? 9.631 -1.807 -15.412 1.00 90.25 101 PRO A CA 1
ATOM 798 C C . PRO A 1 101 ? 11.090 -1.365 -15.242 1.00 90.25 101 PRO A C 1
ATOM 800 O O . PRO A 1 101 ? 11.818 -1.953 -14.451 1.00 90.25 101 PRO A O 1
ATOM 803 N N . THR A 1 102 ? 11.489 -0.281 -15.902 1.00 90.12 102 THR A N 1
ATOM 804 C CA . THR A 1 102 ? 12.833 0.320 -15.752 1.00 90.12 102 THR A CA 1
ATOM 805 C C . THR A 1 102 ? 12.976 1.142 -14.470 1.00 90.12 102 THR A C 1
ATOM 807 O O . THR A 1 102 ? 14.054 1.626 -14.119 1.00 90.12 102 THR A O 1
ATOM 810 N N . ARG A 1 103 ? 11.862 1.373 -13.767 1.00 92.50 103 ARG A N 1
ATOM 811 C CA . ARG A 1 103 ? 11.817 2.112 -12.506 1.00 92.50 103 ARG A CA 1
ATOM 812 C C . ARG A 1 103 ? 10.833 1.487 -11.543 1.00 92.50 103 ARG A C 1
ATOM 814 O O . ARG A 1 103 ? 9.740 1.059 -11.923 1.00 92.50 103 ARG A O 1
ATOM 821 N N . LEU A 1 104 ? 11.183 1.562 -10.271 1.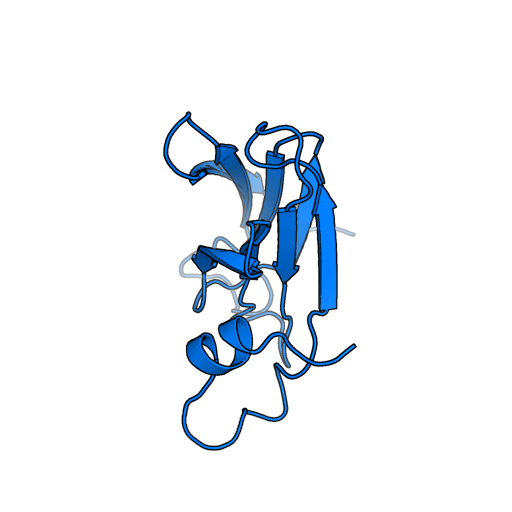00 93.44 104 LEU A N 1
ATOM 822 C CA . LEU A 1 104 ? 10.275 1.311 -9.169 1.00 93.44 104 LEU A CA 1
ATOM 823 C C . LEU A 1 104 ? 9.887 2.638 -8.519 1.00 93.44 104 LEU A C 1
ATOM 825 O O . LEU A 1 104 ? 10.529 3.681 -8.667 1.00 93.44 104 LEU A O 1
ATOM 829 N N . ARG A 1 105 ? 8.777 2.610 -7.800 1.00 94.50 105 ARG A N 1
ATOM 830 C CA . ARG A 1 105 ? 8.420 3.653 -6.850 1.00 94.50 105 ARG A CA 1
ATOM 831 C C . ARG A 1 105 ? 8.207 3.017 -5.491 1.00 94.50 105 ARG A C 1
ATOM 833 O O . ARG A 1 105 ? 7.486 2.022 -5.374 1.00 94.50 105 ARG A O 1
ATOM 840 N N . ILE A 1 106 ? 8.798 3.632 -4.480 1.00 97.12 106 ILE A N 1
ATOM 841 C CA . ILE A 1 106 ? 8.623 3.256 -3.086 1.00 97.12 106 ILE A CA 1
ATOM 842 C C . ILE A 1 106 ? 7.532 4.138 -2.509 1.00 97.12 106 ILE A C 1
ATOM 844 O O . ILE A 1 106 ? 7.689 5.354 -2.409 1.00 97.12 106 ILE A O 1
ATOM 848 N N . GLY A 1 107 ? 6.386 3.537 -2.209 1.00 96.94 107 GLY A N 1
ATOM 849 C CA . GLY A 1 107 ? 5.262 4.224 -1.598 1.00 96.94 107 GLY A CA 1
ATOM 850 C C . GLY A 1 107 ? 5.278 4.061 -0.085 1.00 96.94 107 GLY A C 1
ATOM 851 O O . GLY A 1 107 ? 5.184 2.934 0.392 1.00 96.94 107 GLY A O 1
ATOM 852 N N . THR A 1 108 ? 5.290 5.160 0.660 1.00 98.12 108 THR A N 1
ATOM 853 C CA . THR A 1 108 ? 5.121 5.153 2.120 1.00 98.12 108 THR A CA 1
ATOM 854 C C . THR A 1 108 ? 3.704 5.584 2.456 1.00 98.12 108 THR A C 1
ATOM 856 O O . THR A 1 108 ? 3.255 6.661 2.058 1.00 98.12 108 THR A O 1
ATOM 859 N N . LEU A 1 109 ? 2.981 4.739 3.181 1.00 98.44 109 LEU A N 1
ATOM 860 C CA . LEU A 1 109 ? 1.676 5.041 3.740 1.00 98.44 109 LEU A CA 1
ATOM 861 C C . LEU A 1 109 ? 1.831 5.355 5.228 1.00 98.44 109 LEU A C 1
ATOM 863 O O . LEU A 1 109 ? 2.361 4.544 5.984 1.00 98.44 109 LEU A O 1
ATOM 867 N N . ARG A 1 110 ? 1.332 6.520 5.642 1.00 97.69 110 ARG A N 1
ATOM 868 C CA . ARG A 1 110 ? 1.357 6.971 7.037 1.00 97.69 110 ARG A CA 1
ATOM 869 C C . ARG A 1 110 ? 0.024 7.564 7.454 1.00 97.69 110 ARG A C 1
ATOM 871 O O . ARG A 1 110 ? -0.647 8.211 6.645 1.00 97.69 110 ARG A O 1
ATOM 878 N N . TRP A 1 111 ? -0.355 7.391 8.711 1.00 97.38 111 TRP A N 1
ATOM 879 C CA . TRP A 1 111 ? -1.496 8.101 9.275 1.00 97.38 111 TRP A CA 1
ATOM 880 C C . TRP A 1 111 ? -1.149 9.575 9.512 1.00 97.38 111 TRP A C 1
ATOM 882 O O . TRP A 1 111 ? -0.049 9.905 9.952 1.00 97.38 111 TRP A O 1
ATOM 892 N N . ASN A 1 112 ? -2.072 10.486 9.194 1.00 96.38 112 ASN A N 1
ATOM 893 C CA . ASN A 1 112 ? -1.882 11.926 9.412 1.00 96.38 112 ASN A CA 1
ATOM 894 C C . ASN A 1 112 ? -2.746 12.507 10.545 1.00 96.38 112 ASN A C 1
ATOM 896 O O . ASN A 1 112 ? -2.877 13.724 10.636 1.00 96.38 112 ASN A O 1
ATOM 900 N N . GLY A 1 113 ? -3.389 11.656 11.347 1.00 93.94 113 GLY A N 1
ATOM 901 C CA . GLY A 1 113 ? -4.344 12.053 12.386 1.00 93.94 113 GLY A CA 1
ATOM 902 C C . GLY A 1 113 ? -5.813 11.834 12.005 1.00 93.94 113 GLY A C 1
ATOM 903 O O . GLY A 1 113 ? -6.644 11.686 12.894 1.00 93.94 113 GLY A O 1
ATOM 904 N N . GLY A 1 114 ? -6.145 11.739 10.711 1.00 94.38 114 GLY A N 1
ATOM 905 C CA . GLY A 1 114 ? -7.527 11.493 10.263 1.00 94.38 114 GLY A CA 1
ATOM 906 C C . GLY A 1 114 ? -7.679 10.485 9.126 1.00 94.38 114 GLY A C 1
ATOM 907 O O . GLY A 1 114 ? -8.739 9.876 8.979 1.00 94.38 114 GLY A O 1
ATOM 908 N N . ARG A 1 115 ? -6.639 10.295 8.313 1.00 96.31 115 ARG A N 1
ATOM 909 C CA . ARG A 1 115 ? -6.611 9.302 7.237 1.00 96.31 115 ARG A CA 1
ATOM 910 C C . ARG A 1 115 ? -5.185 8.865 6.933 1.00 96.31 115 ARG A C 1
ATOM 912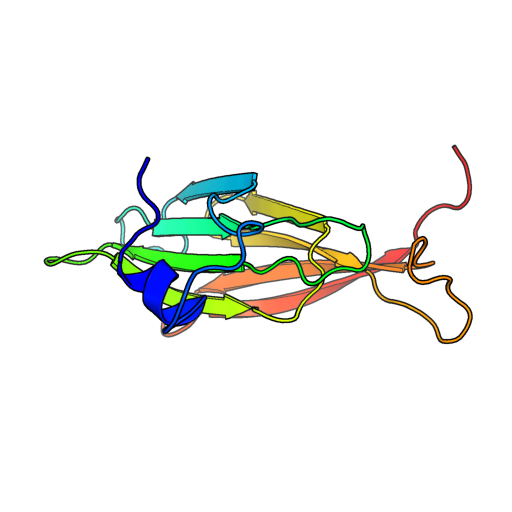 O O . ARG A 1 115 ? -4.219 9.561 7.246 1.00 96.31 115 ARG A O 1
ATOM 919 N N . PHE A 1 116 ? -5.065 7.746 6.234 1.00 97.69 116 PHE A N 1
ATOM 920 C CA . PHE A 1 116 ? -3.801 7.356 5.631 1.00 97.69 116 PHE A CA 1
ATOM 921 C C . PHE A 1 116 ? -3.473 8.245 4.425 1.00 97.69 116 PHE A C 1
ATOM 923 O O . PHE A 1 116 ? -4.297 8.431 3.525 1.00 97.69 116 PHE A O 1
ATOM 930 N N . ILE A 1 117 ? -2.255 8.778 4.406 1.00 97.69 117 ILE A N 1
ATOM 931 C CA . ILE A 1 117 ? -1.675 9.550 3.309 1.00 97.69 117 ILE A CA 1
ATOM 932 C C . ILE A 1 117 ? -0.534 8.744 2.713 1.00 97.69 117 ILE A C 1
ATOM 934 O O . ILE A 1 117 ? 0.288 8.187 3.440 1.00 97.69 117 ILE A O 1
ATOM 938 N N . ARG A 1 118 ? -0.496 8.697 1.382 1.00 96.44 118 ARG A N 1
ATOM 939 C CA . ARG A 1 118 ? 0.519 7.973 0.629 1.00 96.44 118 ARG A CA 1
ATOM 940 C C . ARG A 1 118 ? 1.446 8.943 -0.089 1.00 96.44 118 ARG A C 1
ATOM 942 O O . ARG A 1 118 ? 0.965 9.795 -0.834 1.00 96.44 118 ARG A O 1
ATOM 949 N N . THR A 1 119 ? 2.745 8.786 0.109 1.00 97.19 119 THR A N 1
ATOM 950 C CA . THR A 1 119 ? 3.807 9.516 -0.599 1.00 97.19 119 THR A CA 1
ATOM 951 C C . THR A 1 119 ? 4.684 8.542 -1.370 1.00 97.19 119 THR A C 1
ATOM 953 O O . THR A 1 119 ? 4.632 7.345 -1.103 1.00 97.19 119 THR A O 1
ATOM 956 N N . PHE A 1 120 ? 5.469 9.040 -2.327 1.00 95.88 120 PHE A N 1
ATOM 957 C CA . PHE A 1 120 ? 6.339 8.203 -3.148 1.00 95.88 120 PHE A CA 1
ATOM 958 C C . PHE A 1 120 ? 7.729 8.801 -3.314 1.00 95.88 120 PHE A C 1
ATOM 960 O O . PHE A 1 120 ? 7.852 10.007 -3.524 1.00 95.88 120 PHE A O 1
ATOM 967 N N . THR A 1 121 ? 8.721 7.921 -3.355 1.00 92.75 121 THR A N 1
ATOM 968 C CA . THR A 1 121 ? 10.070 8.185 -3.864 1.00 92.75 121 THR A CA 1
ATOM 969 C C . THR A 1 121 ? 10.310 7.292 -5.083 1.00 92.75 121 THR A C 1
ATOM 971 O O . THR A 1 121 ? 9.740 6.203 -5.173 1.00 92.75 121 THR A O 1
ATOM 974 N N . LEU A 1 122 ? 11.076 7.764 -6.068 1.00 88.75 122 LEU A N 1
ATOM 975 C CA . LEU A 1 122 ? 11.434 6.974 -7.250 1.00 88.75 122 LEU A CA 1
ATOM 976 C C . LEU A 1 122 ? 12.777 6.284 -7.036 1.00 88.75 122 LEU A C 1
ATOM 978 O O . LEU A 1 122 ? 13.710 6.917 -6.549 1.00 88.75 122 LEU A O 1
ATOM 982 N N . GLU A 1 123 ? 12.868 5.036 -7.479 1.00 85.00 123 GLU A N 1
ATOM 983 C CA . GLU A 1 123 ? 14.107 4.264 -7.534 1.00 85.00 123 GLU A CA 1
ATOM 984 C C . GLU A 1 123 ? 14.296 3.712 -8.950 1.00 85.00 123 GLU A C 1
ATOM 986 O O . GLU A 1 123 ? 13.332 3.349 -9.634 1.00 85.00 123 GLU A O 1
ATOM 991 N N . PHE A 1 124 ? 15.540 3.681 -9.416 1.00 78.81 124 PHE A N 1
ATOM 992 C CA . PHE A 1 124 ? 15.885 3.040 -10.680 1.00 78.81 124 PHE A CA 1
ATOM 993 C C . PHE A 1 124 ? 16.107 1.552 -10.428 1.00 78.81 124 PHE A C 1
ATOM 995 O O . PHE A 1 124 ? 16.679 1.181 -9.407 1.00 78.81 124 PHE A O 1
ATOM 1002 N N . THR A 1 125 ? 15.621 0.698 -11.329 1.00 68.75 125 THR A N 1
ATOM 1003 C CA . THR A 1 125 ? 16.020 -0.710 -11.305 1.00 68.75 125 THR A CA 1
ATOM 1004 C C . THR A 1 125 ? 17.398 -0.798 -11.932 1.00 68.75 125 THR A C 1
ATOM 1006 O O . THR A 1 125 ? 17.546 -0.423 -13.096 1.00 68.75 125 THR A O 1
ATOM 1009 N N . ASP A 1 126 ? 18.390 -1.276 -11.189 1.00 57.69 126 ASP A N 1
ATOM 1010 C CA . ASP A 1 126 ? 19.687 -1.583 -11.781 1.00 57.69 126 ASP A CA 1
ATOM 1011 C C . ASP A 1 126 ? 19.497 -2.699 -12.818 1.00 57.69 126 ASP A C 1
ATOM 1013 O O . ASP A 1 126 ? 19.130 -3.829 -12.489 1.00 57.69 126 ASP A O 1
ATOM 1017 N N . GLU A 1 127 ? 19.718 -2.383 -14.095 1.00 50.69 127 GLU A N 1
ATOM 1018 C CA . GLU A 1 127 ? 19.910 -3.395 -15.131 1.00 50.69 127 GLU A CA 1
ATOM 1019 C C . GLU A 1 127 ? 21.296 -4.021 -14.916 1.00 50.69 127 GLU A C 1
ATOM 1021 O O . GLU A 1 127 ? 22.269 -3.547 -15.493 1.00 50.69 127 GLU A O 1
ATOM 1026 N N . ASN A 1 128 ? 21.409 -5.000 -14.006 1.00 41.31 128 ASN A N 1
ATOM 1027 C CA . ASN A 1 128 ? 22.347 -6.138 -14.056 1.00 41.31 128 ASN A CA 1
ATOM 1028 C C . ASN A 1 128 ? 22.424 -6.874 -12.708 1.00 41.31 128 ASN A C 1
ATOM 1030 O O . ASN A 1 128 ? 23.049 -6.393 -11.761 1.00 41.31 128 ASN A O 1
ATOM 1034 N N . SER A 1 129 ? 21.884 -8.092 -12.661 1.00 37.28 129 SER A N 1
ATOM 1035 C CA . SER A 1 129 ? 22.422 -9.237 -11.906 1.00 37.28 129 SER A CA 1
ATOM 1036 C C . SER A 1 129 ? 21.892 -10.525 -12.523 1.00 37.28 129 SER A C 1
ATOM 1038 O O . SER A 1 129 ? 20.653 -10.623 -12.668 1.00 37.28 129 SER A O 1
#

Sequence (129 aa):
MNTDRVLRRVFFETKPSNVYRRPSTSLCGDFDGDGRTDRALHFQCCTVSSPAPWVVLRGRAGGWKIVYKRLSDTTFRLEGDGTHLVTTEPKYSRTDALCCPTRLRIGTLRWNGGRFIRTFTLEFTDENS

Radius of gyration: 15.54 Å; chains: 1; bounding box: 44×30×44 Å

Secondary structure (DSSP, 8-state):
-PPPHHHHHHH-SSS--GGGSS-SEEEEE-SSSSSS-EEEEE---SSTTS---EEEEEEETTEEEEEEEESS---SEEEEETTEEEEEEE---TT-BTTB-SEEEEEEEEE-SSSEEEEEEEEE--S--

Foldseek 3Di:
DFDDPQVCVVQDPPDGPPQFRAFPDKDWAQLQPPPDIKIKGWGDGDAQLFFIKIFIWDADDVGTDTQDIDGGFRWPDWDDDHNKIKTKGADADPPDDSRGGQKIKIWIWHHPNRGIDIDIDIDGDPPDD